Protein AF-A0A961IUT4-F1 (afdb_monomer)

pLDDT: mean 95.58, std 5.42, range [64.56, 98.69]

Radius of gyration: 13.39 Å; Cα contacts (8 Å, |Δi|>4): 92; chains: 1; bounding box: 30×23×32 Å

Foldseek 3Di:
DDDQPQVPFDKDAFDPDDPPQRVLQPQKMKGFRCVSVVHDPDTDIDIGGDVNGDPHPDDDDPDD

Sequence (64 aa):
MPVIDISKAPLKTGSIYPAPYAAEMAGRSSLRLGQAGGLTQFGANLVILAPGAKSSLRHWHLNE

Secondary structure (DSSP, 8-state):
-PPP-GGGSPEEES-SSPTTGGGGGTTEEEE-HHHHTT--SS---EEEE-TT--SSSS---S--

Solvent-accessible surface area (backbone atoms only — not comparable to full-atom values): 4154 Å² total; per-residue (Å²): 133,82,86,71,64,70,92,74,22,56,77,45,68,66,57,88,53,58,85,73,59,26,62,63,26,50,59,25,37,33,31,33,45,17,65,63,62,70,48,81,92,58,88,41,68,54,75,48,67,41,94,92,33,42,98,66,79,95,78,85,82,92,78,133

Mean predicted aligned error: 2.88 Å

Nearest PDB structures (foldseek):
  3i7d-assembly1_A  TM=9.710E-01  e=1.019E-04  Ruegeria pomeroyi DSS-3

Structure (mmCIF, N/CA/C/O backbone):
data_AF-A0A961IUT4-F1
#
_entry.id   AF-A0A961IUT4-F1
#
loop_
_atom_site.group_PDB
_atom_site.id
_atom_site.type_symbol
_atom_site.label_atom_id
_atom_site.label_alt_id
_atom_site.label_comp_id
_atom_site.label_asym_id
_atom_site.label_entity_id
_atom_site.label_seq_id
_atom_site.pdbx_PDB_ins_code
_atom_site.Cartn_x
_atom_site.Cartn_y
_atom_site.Cartn_z
_atom_site.occupancy
_atom_site.B_iso_or_equiv
_atom_site.auth_seq_id
_atom_site.auth_comp_id
_atom_site.auth_asym_id
_atom_site.auth_atom_id
_atom_site.pdbx_PDB_model_num
ATOM 1 N N . MET A 1 1 ? -15.628 -3.439 19.447 1.00 64.56 1 MET A N 1
ATOM 2 C CA . MET A 1 1 ? -15.299 -3.237 18.020 1.00 64.56 1 MET A CA 1
ATOM 3 C C . MET A 1 1 ? -16.237 -4.120 17.210 1.00 64.56 1 MET A C 1
ATOM 5 O O . MET A 1 1 ? -16.225 -5.319 17.471 1.00 64.56 1 MET A O 1
ATOM 9 N N . PRO A 1 2 ? -17.099 -3.584 16.33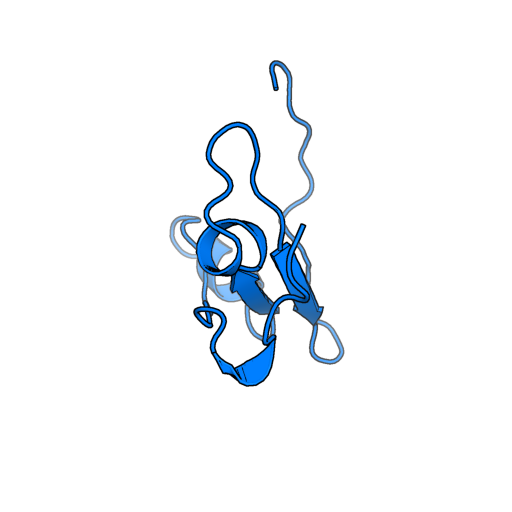1 1.00 86.12 2 PRO A N 1
ATOM 10 C CA . PRO A 1 2 ? -17.900 -4.425 15.444 1.00 86.12 2 PRO A CA 1
ATOM 11 C C . PRO A 1 2 ? -16.988 -5.208 14.489 1.00 86.12 2 PRO A C 1
ATOM 13 O O . PRO A 1 2 ? -15.869 -4.782 14.199 1.00 86.12 2 PRO A O 1
ATOM 16 N N . VAL A 1 3 ? -17.461 -6.357 14.011 1.00 92.62 3 VAL A N 1
ATOM 17 C CA . VAL A 1 3 ? -16.753 -7.133 12.985 1.00 92.62 3 VAL A CA 1
ATOM 18 C C . VAL A 1 3 ? -16.745 -6.330 11.680 1.00 92.62 3 VAL A C 1
ATOM 20 O O . VAL A 1 3 ? -17.791 -5.854 11.243 1.00 92.62 3 VAL A O 1
ATOM 23 N N . ILE A 1 4 ? -15.568 -6.161 11.069 1.00 94.56 4 ILE A N 1
ATOM 24 C CA . ILE A 1 4 ? -15.417 -5.435 9.800 1.00 94.56 4 ILE A CA 1
ATOM 25 C C . ILE A 1 4 ? -15.916 -6.319 8.652 1.00 94.56 4 ILE A C 1
ATOM 27 O O . ILE A 1 4 ? -15.422 -7.428 8.457 1.00 94.56 4 ILE A O 1
ATOM 31 N N . ASP A 1 5 ? -16.852 -5.799 7.857 1.00 93.44 5 ASP A N 1
ATOM 32 C CA . ASP A 1 5 ? -17.270 -6.414 6.595 1.00 93.44 5 ASP A CA 1
ATOM 33 C C . ASP A 1 5 ? -16.207 -6.157 5.514 1.00 93.44 5 ASP A C 1
ATOM 35 O O . ASP A 1 5 ? -16.174 -5.107 4.866 1.00 93.44 5 ASP A O 1
ATOM 39 N N . ILE A 1 6 ? -15.307 -7.127 5.340 1.00 95.12 6 ILE A N 1
ATOM 40 C CA . ILE A 1 6 ? -14.171 -7.050 4.408 1.00 95.12 6 ILE A CA 1
ATOM 41 C C . ILE A 1 6 ? -14.645 -6.831 2.965 1.00 95.12 6 ILE A C 1
ATOM 43 O O . ILE A 1 6 ? -13.962 -6.151 2.200 1.00 95.12 6 ILE A O 1
ATOM 47 N N . SER A 1 7 ? -15.824 -7.346 2.597 1.00 93.75 7 SER A N 1
ATOM 48 C CA . SER A 1 7 ? -16.355 -7.239 1.231 1.00 93.75 7 SER A CA 1
ATOM 49 C C . SER A 1 7 ? -16.698 -5.802 0.827 1.00 93.75 7 SER A C 1
ATOM 51 O O . SER A 1 7 ? -16.708 -5.478 -0.359 1.00 93.75 7 SER A O 1
ATOM 53 N N . LYS A 1 8 ? -16.930 -4.924 1.811 1.00 92.88 8 LYS A N 1
ATOM 54 C CA . LYS A 1 8 ? -17.243 -3.502 1.609 1.00 92.88 8 LYS A CA 1
ATOM 55 C C . LYS A 1 8 ? -16.035 -2.588 1.784 1.00 92.88 8 LYS A C 1
ATOM 57 O O . LYS A 1 8 ? -16.156 -1.375 1.610 1.00 92.88 8 LYS A O 1
ATOM 62 N N . ALA A 1 9 ? -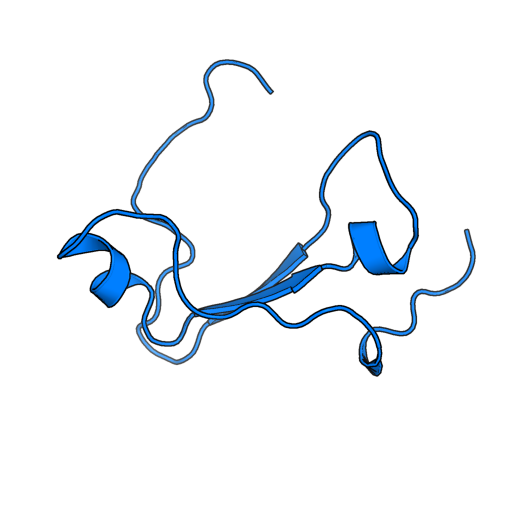14.875 -3.133 2.149 1.00 97.12 9 ALA A N 1
ATOM 63 C CA . ALA A 1 9 ? -13.683 -2.327 2.343 1.00 97.12 9 ALA A CA 1
ATOM 64 C C . ALA A 1 9 ? -13.197 -1.742 1.001 1.00 97.12 9 ALA A C 1
ATOM 66 O O . ALA A 1 9 ? -13.162 -2.457 -0.002 1.00 97.12 9 ALA A O 1
ATOM 67 N N . PRO A 1 10 ? -12.768 -0.467 0.956 1.00 97.50 10 PRO A N 1
ATOM 68 C CA . PRO A 1 10 ? -12.290 0.137 -0.281 1.00 97.50 10 PRO A CA 1
ATOM 69 C C . PRO A 1 10 ? -11.095 -0.621 -0.865 1.00 97.50 10 PRO A C 1
ATOM 71 O O . PRO A 1 10 ? -10.059 -0.760 -0.205 1.00 97.50 10 PRO A O 1
ATOM 74 N N . LEU A 1 11 ? -11.228 -1.065 -2.117 1.00 97.88 11 LEU A N 1
ATOM 75 C CA . LEU A 1 11 ? -10.147 -1.666 -2.889 1.00 97.88 11 LEU A CA 1
ATOM 76 C C . LEU A 1 11 ? -9.270 -0.579 -3.516 1.00 97.88 11 LEU A C 1
ATOM 78 O O . LEU A 1 11 ? -9.752 0.339 -4.180 1.00 97.88 11 LEU A O 1
ATOM 82 N N . LY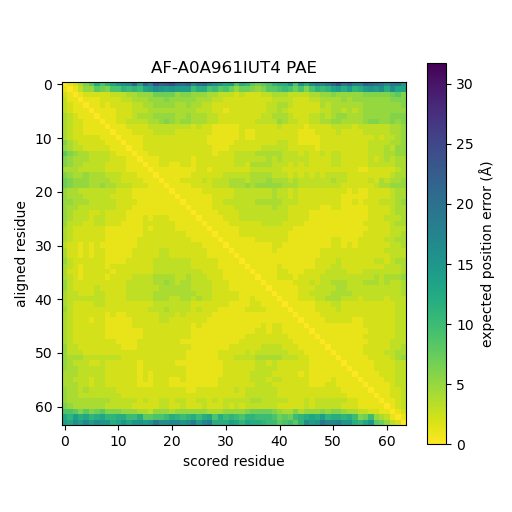S A 1 12 ? -7.957 -0.702 -3.337 1.00 97.88 12 LYS A N 1
ATOM 83 C CA . LYS A 1 12 ? -6.944 0.135 -3.985 1.00 97.88 12 LYS A CA 1
ATOM 84 C C . LYS A 1 12 ? -5.964 -0.725 -4.769 1.00 97.88 12 LYS A C 1
ATOM 86 O O . LYS A 1 12 ? -5.380 -1.657 -4.219 1.00 97.88 12 LYS A O 1
ATOM 91 N N . THR A 1 13 ? -5.747 -0.346 -6.022 1.00 97.50 13 THR A N 1
ATOM 92 C CA . THR A 1 13 ? -4.728 -0.887 -6.929 1.00 97.50 13 THR A CA 1
ATOM 93 C C . THR A 1 13 ? -3.769 0.230 -7.356 1.00 97.50 13 THR A C 1
ATOM 95 O O . THR A 1 13 ? -4.030 1.411 -7.109 1.00 97.50 13 THR A O 1
ATOM 98 N N . GLY A 1 14 ? -2.642 -0.140 -7.967 1.00 95.38 14 GLY A N 1
ATOM 99 C CA . GLY A 1 14 ? -1.621 0.809 -8.414 1.00 95.38 14 GLY A CA 1
ATOM 100 C C . GLY A 1 14 ? -0.740 1.349 -7.284 1.00 95.38 14 GLY A C 1
ATOM 101 O O . GLY A 1 14 ? -0.673 0.792 -6.184 1.00 95.38 14 GLY A O 1
ATOM 102 N N . SER A 1 15 ? -0.023 2.434 -7.574 1.00 97.00 15 SER A N 1
ATOM 103 C CA . SER A 1 15 ? 0.926 3.055 -6.651 1.00 97.00 15 SER A CA 1
ATOM 104 C C . SER A 1 15 ? 1.007 4.563 -6.841 1.00 97.00 15 SER A C 1
ATOM 106 O O . SER A 1 15 ? 0.720 5.074 -7.918 1.00 97.00 15 SER A O 1
ATOM 108 N N . ILE A 1 16 ? 1.439 5.247 -5.784 1.00 97.06 16 ILE A N 1
ATOM 109 C CA . ILE A 1 16 ? 1.781 6.674 -5.795 1.00 97.06 16 ILE A CA 1
ATOM 110 C C . ILE A 1 16 ? 3.249 6.931 -6.158 1.00 97.06 16 ILE A C 1
ATOM 112 O O . ILE A 1 16 ? 3.650 8.085 -6.267 1.00 97.06 16 ILE A O 1
ATOM 116 N N . TYR A 1 17 ? 4.068 5.882 -6.302 1.00 97.75 17 TYR A N 1
ATOM 117 C CA . TYR A 1 17 ? 5.432 6.059 -6.796 1.00 97.75 17 TYR A CA 1
ATOM 118 C C . TYR A 1 17 ? 5.405 6.729 -8.180 1.00 97.75 17 TYR A C 1
ATOM 120 O O . TYR A 1 17 ? 4.507 6.435 -8.970 1.00 97.75 17 TYR A O 1
ATOM 128 N N . PRO A 1 18 ? 6.370 7.602 -8.508 1.00 97.69 18 PRO A N 1
ATOM 129 C CA . PRO A 1 18 ? 6.453 8.186 -9.840 1.00 97.69 18 PRO A CA 1
ATOM 130 C C . PRO A 1 18 ? 6.822 7.123 -10.884 1.00 97.69 18 PRO A C 1
ATOM 132 O O . PRO A 1 18 ? 7.338 6.051 -10.556 1.00 97.69 18 PRO A O 1
ATOM 135 N N . ALA A 1 19 ? 6.585 7.419 -12.161 1.00 95.69 19 ALA A N 1
ATOM 136 C CA . ALA A 1 19 ? 7.105 6.588 -13.242 1.00 95.69 19 ALA A 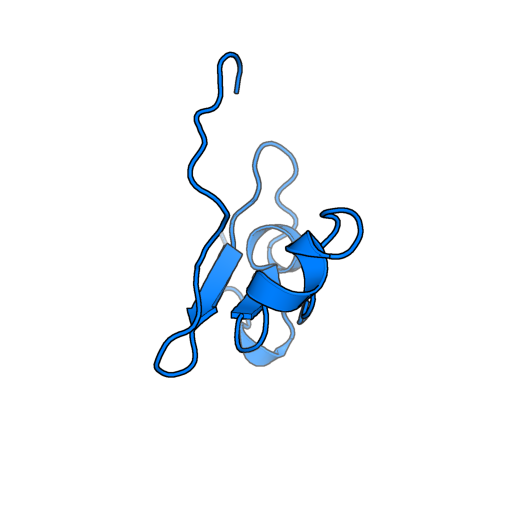CA 1
ATOM 137 C C . ALA A 1 19 ? 8.654 6.586 -13.231 1.00 95.69 19 ALA A C 1
ATOM 139 O O . ALA A 1 19 ? 9.252 7.622 -12.934 1.00 95.69 19 ALA A O 1
ATOM 140 N N . PRO A 1 20 ? 9.311 5.451 -13.551 1.00 95.81 20 PRO A N 1
ATOM 141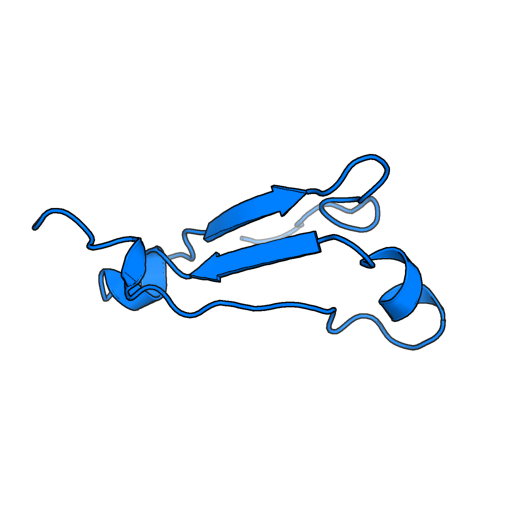 C CA . PRO A 1 20 ? 8.718 4.166 -13.953 1.00 95.81 20 PRO A CA 1
ATOM 142 C C . PRO A 1 20 ? 8.305 3.259 -12.776 1.00 95.81 20 PRO A C 1
ATOM 144 O O . PRO A 1 20 ? 7.632 2.252 -12.9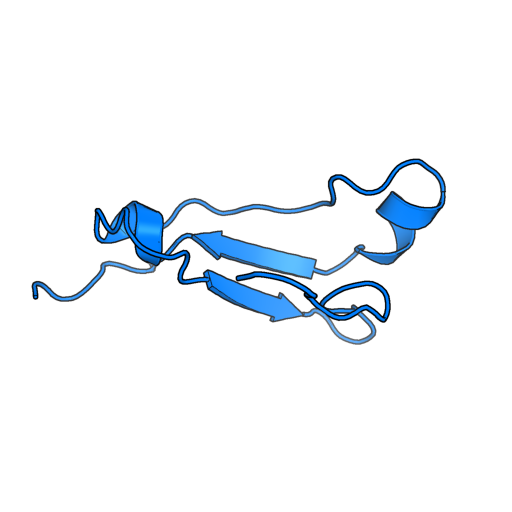80 1.00 95.81 20 PRO A O 1
ATOM 147 N N . TYR A 1 21 ? 8.662 3.616 -11.544 1.00 97.81 21 TYR A N 1
ATOM 148 C CA . TYR A 1 21 ? 8.525 2.779 -10.347 1.00 97.81 21 TYR A CA 1
ATOM 149 C C . TYR A 1 21 ? 7.084 2.382 -9.996 1.00 97.81 21 TYR A C 1
ATOM 151 O O . TYR A 1 21 ? 6.864 1.347 -9.367 1.00 97.81 21 TYR A O 1
ATOM 159 N N . ALA A 1 22 ? 6.084 3.161 -10.421 1.00 97.25 22 ALA A N 1
ATOM 160 C CA . ALA A 1 22 ? 4.675 2.776 -10.298 1.00 97.25 22 ALA A CA 1
ATOM 161 C C . ALA A 1 22 ? 4.383 1.396 -10.910 1.00 97.25 22 ALA A C 1
ATOM 163 O O . ALA A 1 22 ? 3.612 0.621 -10.338 1.00 97.25 22 ALA A O 1
ATOM 164 N N . ALA A 1 23 ? 5.016 1.085 -12.048 1.00 97.31 23 ALA A N 1
ATOM 165 C CA . ALA A 1 23 ? 4.805 -0.158 -12.781 1.00 97.31 23 ALA A CA 1
ATOM 166 C C . ALA A 1 23 ? 5.294 -1.389 -12.002 1.00 97.31 23 ALA A C 1
ATOM 168 O O . ALA A 1 23 ? 4.740 -2.473 -12.163 1.00 97.31 23 ALA A O 1
ATOM 169 N N . GLU A 1 24 ? 6.265 -1.233 -11.097 1.00 97.62 24 GLU A N 1
ATOM 170 C CA . GLU A 1 24 ? 6.755 -2.337 -10.262 1.00 97.62 24 GLU A CA 1
ATOM 171 C C . GLU A 1 24 ? 5.724 -2.837 -9.244 1.00 97.62 24 GLU A C 1
ATOM 173 O O . GLU A 1 24 ? 5.873 -3.932 -8.703 1.00 97.62 24 GLU A O 1
ATOM 178 N N . MET A 1 25 ? 4.682 -2.049 -8.967 1.00 98.06 25 MET A N 1
ATOM 179 C CA . MET A 1 25 ? 3.580 -2.437 -8.082 1.00 98.06 25 MET A CA 1
ATOM 180 C C . MET A 1 25 ? 2.445 -3.147 -8.840 1.00 98.06 25 MET A C 1
ATOM 182 O O . MET A 1 25 ? 1.365 -3.351 -8.280 1.00 98.06 25 MET A O 1
ATOM 186 N N . ALA A 1 26 ? 2.656 -3.520 -10.107 1.00 97.88 26 ALA A N 1
ATOM 187 C CA . ALA A 1 26 ? 1.727 -4.366 -10.845 1.00 97.88 26 ALA A CA 1
ATOM 188 C C . ALA A 1 26 ? 1.433 -5.661 -10.063 1.00 97.88 26 ALA A C 1
ATOM 190 O O . ALA A 1 26 ? 2.320 -6.271 -9.469 1.00 97.88 26 ALA A O 1
ATOM 191 N N . GLY A 1 27 ? 0.158 -6.060 -10.024 1.00 98.12 27 GLY A N 1
ATOM 192 C CA . GLY A 1 27 ? -0.288 -7.240 -9.275 1.00 98.12 27 GLY A CA 1
ATOM 193 C C . GLY A 1 27 ? -0.455 -7.037 -7.762 1.00 98.12 27 GLY A C 1
ATOM 194 O O . GLY A 1 27 ? -0.902 -7.961 -7.082 1.00 98.12 27 GLY A O 1
ATOM 195 N N . ARG A 1 28 ? -0.159 -5.847 -7.219 1.00 98.62 28 ARG A N 1
ATOM 196 C CA . ARG A 1 28 ? -0.490 -5.484 -5.833 1.00 98.62 28 ARG A CA 1
ATOM 197 C C . ARG A 1 28 ? -1.881 -4.855 -5.746 1.00 98.62 28 ARG A C 1
ATOM 199 O O . ARG A 1 28 ? -2.208 -3.914 -6.472 1.00 98.62 28 ARG A O 1
ATOM 206 N N . SER A 1 29 ? -2.666 -5.305 -4.773 1.00 98.38 29 SER A N 1
ATOM 207 C CA . SER A 1 29 ? -3.915 -4.660 -4.361 1.00 98.38 29 SER A CA 1
ATOM 208 C C . SER A 1 29 ? -4.016 -4.568 -2.836 1.00 98.38 29 SER A C 1
ATOM 210 O O . SER A 1 29 ? -3.261 -5.213 -2.107 1.00 98.38 29 SER A O 1
ATOM 212 N N . SER A 1 30 ? -4.904 -3.714 -2.328 1.00 98.19 30 SER A N 1
ATOM 213 C CA . SER A 1 30 ? -5.126 -3.571 -0.888 1.00 98.19 30 SER A CA 1
ATOM 214 C C . SER A 1 30 ? -6.568 -3.212 -0.548 1.00 98.19 30 SER A C 1
ATOM 216 O O . SER A 1 30 ? -7.153 -2.354 -1.207 1.00 98.19 30 SER A O 1
ATOM 218 N N . LEU A 1 31 ? -7.108 -3.827 0.504 1.00 98.44 31 LEU A N 1
ATOM 219 C CA . LEU A 1 31 ? -8.371 -3.431 1.130 1.00 98.44 31 LEU A CA 1
ATOM 220 C C . LEU A 1 31 ? -8.088 -2.549 2.350 1.00 98.44 31 LEU A C 1
ATOM 222 O O . LEU A 1 31 ? -7.314 -2.929 3.235 1.00 98.44 31 LEU A O 1
ATOM 226 N N . ARG A 1 32 ? -8.713 -1.370 2.409 1.00 97.69 32 ARG A N 1
ATOM 227 C CA . ARG A 1 32 ? -8.516 -0.371 3.477 1.00 97.69 32 ARG A CA 1
ATOM 228 C C . ARG A 1 32 ? -9.378 -0.682 4.704 1.00 97.69 32 ARG A C 1
ATOM 230 O O . ARG A 1 32 ? -10.360 0.004 4.974 1.00 97.69 32 ARG A O 1
ATOM 237 N N . LEU A 1 33 ? -9.013 -1.726 5.449 1.00 97.38 33 LEU A N 1
ATOM 238 C CA . LEU A 1 33 ? -9.780 -2.205 6.608 1.00 97.38 33 LEU A CA 1
ATOM 239 C C . LEU A 1 33 ? -9.927 -1.150 7.709 1.00 97.38 33 LEU A C 1
ATOM 241 O O . LEU A 1 33 ? -11.008 -1.010 8.267 1.00 97.38 33 LEU A O 1
ATOM 245 N N . GLY A 1 34 ? -8.876 -0.373 7.987 1.00 95.69 34 GLY A N 1
ATOM 246 C CA . GLY A 1 34 ? -8.948 0.709 8.973 1.00 95.69 34 GLY A CA 1
ATOM 247 C C . GLY A 1 34 ? -9.994 1.755 8.592 1.00 95.69 34 GLY A C 1
ATOM 248 O O . GLY A 1 34 ? -10.803 2.140 9.425 1.00 95.69 34 GLY A O 1
ATOM 249 N N . GLN A 1 35 ? -10.057 2.119 7.307 1.00 95.44 35 GLN A N 1
ATOM 250 C CA . GLN A 1 35 ? -11.082 3.025 6.789 1.00 95.44 35 GLN A CA 1
ATOM 251 C C . GLN A 1 35 ? -12.486 2.412 6.900 1.00 95.44 35 GLN A C 1
ATOM 253 O O . GLN A 1 35 ? -13.408 3.086 7.345 1.00 95.44 35 GLN A O 1
ATOM 258 N N . ALA A 1 36 ? -12.646 1.134 6.545 1.00 95.25 36 ALA A N 1
ATOM 259 C CA . ALA A 1 36 ? -13.921 0.424 6.680 1.00 95.25 36 ALA A CA 1
ATOM 260 C C . ALA A 1 36 ? -14.389 0.311 8.145 1.00 95.25 36 ALA A C 1
ATOM 262 O O . ALA A 1 36 ? -15.586 0.316 8.412 1.00 95.25 36 ALA A O 1
ATOM 263 N N . GLY A 1 37 ? -13.448 0.232 9.089 1.00 93.88 37 GLY A N 1
ATOM 264 C CA . GLY A 1 37 ? -13.701 0.200 10.530 1.00 93.88 37 GLY A CA 1
ATOM 265 C C . GLY A 1 37 ? -13.758 1.572 11.213 1.00 93.88 37 GLY A C 1
ATOM 266 O O . GLY A 1 37 ? -13.917 1.613 12.429 1.00 93.88 37 GLY A O 1
ATOM 267 N N . GLY A 1 38 ? -13.609 2.681 10.476 1.00 93.38 38 GLY A N 1
ATOM 268 C CA . GLY A 1 38 ? -13.631 4.041 11.033 1.00 93.38 38 GLY A CA 1
ATOM 269 C C . GLY A 1 38 ? -12.409 4.424 11.883 1.00 93.38 38 GLY A C 1
ATOM 270 O O . GLY A 1 38 ? -12.493 5.349 12.687 1.00 93.38 38 GLY A O 1
ATOM 271 N N . LEU A 1 39 ? -11.280 3.725 11.736 1.00 93.88 39 LEU A N 1
ATOM 272 C CA . LEU A 1 39 ? -10.042 4.022 12.460 1.00 93.88 39 LEU A CA 1
ATOM 273 C C . LEU A 1 39 ? -9.359 5.272 11.894 1.00 93.88 39 LEU A C 1
ATOM 275 O O . LEU A 1 39 ? -9.248 5.431 10.678 1.00 93.88 39 LEU A O 1
ATOM 279 N N . THR A 1 40 ? -8.856 6.129 12.784 1.00 95.56 40 THR A N 1
ATOM 280 C CA . THR A 1 40 ? -8.200 7.397 12.412 1.00 95.56 40 THR A CA 1
ATOM 281 C C . THR A 1 40 ? -6.783 7.556 12.959 1.00 95.56 40 THR A C 1
ATOM 283 O O . THR A 1 40 ? -6.029 8.369 12.439 1.00 95.56 40 THR A O 1
ATOM 286 N N . GLN A 1 41 ? -6.399 6.782 13.978 1.00 95.88 41 GLN A N 1
ATOM 287 C CA . GLN A 1 41 ? -5.075 6.881 14.609 1.00 95.88 41 GLN A CA 1
ATOM 288 C C . GLN A 1 41 ? -3.983 6.153 13.815 1.00 95.88 41 GLN A C 1
ATOM 290 O O . GLN A 1 41 ? -2.823 6.536 13.869 1.00 95.88 41 GLN A O 1
ATOM 295 N N . PHE A 1 42 ? -4.352 5.104 13.077 1.00 95.25 42 PHE A N 1
ATOM 296 C CA . PHE A 1 42 ? -3.436 4.326 12.251 1.00 95.25 42 PHE A CA 1
ATOM 297 C C . PHE A 1 42 ? -4.175 3.683 11.076 1.00 95.25 42 PHE A C 1
ATOM 299 O O . PHE A 1 42 ? -5.395 3.492 11.095 1.00 95.25 42 PHE A O 1
ATOM 306 N N . GLY A 1 43 ? -3.421 3.318 10.041 1.00 94.62 43 GLY A N 1
ATOM 307 C CA . GLY A 1 43 ? -3.941 2.572 8.901 1.00 94.62 43 GLY A CA 1
ATOM 308 C C . GLY A 1 43 ? -3.841 1.062 9.115 1.00 94.62 43 GLY A C 1
ATOM 309 O O . GLY A 1 43 ? -2.776 0.552 9.438 1.00 94.62 43 GLY A O 1
ATOM 310 N N . ALA A 1 44 ? -4.921 0.330 8.841 1.00 96.81 44 ALA A N 1
ATOM 311 C CA . ALA A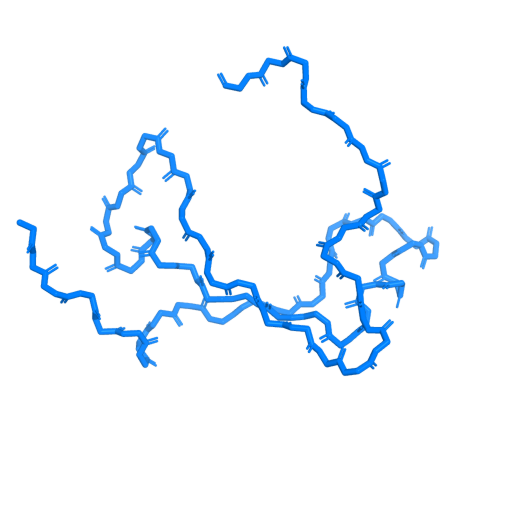 1 44 ? -4.907 -1.129 8.738 1.00 96.81 44 ALA A CA 1
ATOM 312 C C . ALA A 1 44 ? -5.300 -1.543 7.314 1.00 96.81 44 ALA A C 1
ATOM 314 O O . ALA A 1 44 ? -6.345 -1.124 6.810 1.00 96.81 44 ALA A O 1
ATOM 315 N N . ASN A 1 45 ? -4.464 -2.346 6.653 1.00 98.06 45 ASN A N 1
ATOM 316 C CA . ASN A 1 45 ? -4.676 -2.765 5.268 1.00 98.06 45 ASN A CA 1
ATOM 317 C C . ASN A 1 45 ? -4.495 -4.278 5.133 1.00 98.06 45 ASN A C 1
ATOM 319 O O . ASN A 1 45 ? -3.506 -4.816 5.622 1.00 98.06 45 ASN A O 1
ATOM 323 N N . LEU A 1 46 ? -5.386 -4.937 4.391 1.00 98.31 46 LEU A N 1
ATOM 324 C CA . LEU A 1 46 ? -5.118 -6.273 3.859 1.00 98.31 46 LEU A CA 1
ATOM 325 C C . LEU A 1 46 ? -4.474 -6.107 2.484 1.00 98.31 46 LEU A C 1
ATOM 327 O O . LEU A 1 46 ? -5.146 -5.685 1.544 1.00 98.31 46 LEU A O 1
ATOM 331 N N . VAL A 1 47 ? -3.174 -6.379 2.376 1.00 98.44 47 VAL A N 1
ATOM 332 C CA . VAL A 1 47 ? -2.430 -6.310 1.109 1.00 98.44 47 VAL A CA 1
ATOM 333 C C . VAL A 1 47 ? -2.416 -7.691 0.463 1.00 98.44 47 VAL A C 1
ATOM 335 O O . VAL A 1 47 ? -2.039 -8.668 1.101 1.00 98.44 47 VAL A O 1
ATOM 338 N N . ILE A 1 48 ? -2.812 -7.757 -0.806 1.00 98.44 48 ILE A N 1
ATOM 339 C CA . ILE A 1 48 ? -2.894 -8.991 -1.590 1.00 98.44 48 ILE A CA 1
ATOM 340 C C . ILE A 1 48 ? -1.918 -8.866 -2.759 1.00 98.44 48 ILE A C 1
ATOM 342 O O . ILE A 1 48 ? -1.950 -7.878 -3.503 1.00 98.44 48 ILE A O 1
ATOM 346 N N . LEU A 1 49 ? -1.049 -9.865 -2.906 1.00 98.69 49 LEU A N 1
ATOM 347 C CA . LEU A 1 49 ? -0.021 -9.923 -3.939 1.00 98.69 49 LEU A CA 1
ATOM 348 C C . LEU A 1 49 ? -0.320 -11.073 -4.895 1.00 98.69 49 LEU A C 1
ATOM 350 O O . LEU A 1 49 ? -0.400 -12.227 -4.478 1.00 98.69 49 LEU A O 1
ATOM 354 N N . ALA A 1 50 ? -0.459 -10.754 -6.180 1.00 98.62 50 ALA A N 1
ATOM 355 C CA . ALA A 1 50 ? -0.387 -11.761 -7.228 1.00 98.62 50 ALA A CA 1
ATOM 356 C C . ALA A 1 50 ? 1.017 -12.407 -7.258 1.00 98.62 50 ALA A C 1
ATOM 358 O O . ALA A 1 50 ? 1.980 -11.801 -6.770 1.00 98.62 50 ALA A O 1
ATOM 359 N N . PRO A 1 51 ? 1.176 -13.606 -7.849 1.00 98.56 51 PRO A N 1
ATOM 360 C CA . PRO A 1 51 ? 2.491 -14.213 -8.032 1.00 98.56 51 PRO A CA 1
ATOM 361 C C . PRO A 1 51 ? 3.490 -13.237 -8.678 1.00 98.56 51 PRO A C 1
ATOM 363 O O . PRO A 1 51 ? 3.205 -12.647 -9.717 1.00 98.56 51 PRO A O 1
ATOM 366 N N . GLY A 1 52 ? 4.648 -13.046 -8.039 1.00 98.00 52 GLY A N 1
ATOM 367 C CA . GLY A 1 52 ? 5.703 -12.130 -8.496 1.00 98.00 52 GLY A CA 1
ATOM 368 C C . GLY A 1 52 ? 5.518 -10.648 -8.133 1.00 98.00 52 GLY A C 1
ATOM 369 O O . GLY A 1 52 ? 6.435 -9.860 -8.361 1.00 98.00 52 GLY A O 1
ATOM 370 N N . ALA A 1 53 ? 4.384 -10.250 -7.546 1.00 98.50 53 ALA A N 1
ATOM 371 C CA . ALA A 1 53 ? 4.156 -8.870 -7.117 1.00 98.50 53 ALA A CA 1
ATOM 372 C C . ALA A 1 53 ? 4.939 -8.512 -5.839 1.00 98.50 53 ALA A C 1
ATOM 374 O O . ALA A 1 53 ? 5.365 -9.375 -5.069 1.00 98.50 53 ALA A O 1
ATOM 375 N N . LYS A 1 54 ? 5.097 -7.207 -5.590 1.00 98.06 54 LYS A N 1
ATOM 376 C CA . LYS A 1 54 ? 5.810 -6.652 -4.429 1.00 98.06 54 LYS A CA 1
ATOM 377 C C . LYS A 1 54 ? 4.853 -5.877 -3.527 1.00 98.06 54 LYS A C 1
ATOM 379 O O . LYS A 1 54 ? 3.925 -5.232 -4.010 1.00 98.06 54 LYS A O 1
ATOM 384 N N . SER A 1 55 ? 5.093 -5.892 -2.217 1.00 97.62 55 SER A N 1
ATOM 385 C CA . SER A 1 55 ? 4.332 -5.079 -1.254 1.00 97.62 55 SER A CA 1
ATOM 386 C C . SER A 1 55 ? 4.689 -3.589 -1.323 1.00 97.62 55 SER A C 1
ATOM 388 O O . SER A 1 55 ? 3.816 -2.739 -1.138 1.00 97.62 55 SER A O 1
ATOM 390 N N . SER A 1 56 ? 5.956 -3.282 -1.596 1.00 98.06 56 SER A N 1
ATOM 391 C CA . SER A 1 56 ? 6.528 -1.942 -1.741 1.00 98.06 56 SER A CA 1
ATOM 392 C C . SER A 1 56 ? 7.905 -2.030 -2.412 1.00 98.06 56 SER A C 1
ATOM 394 O 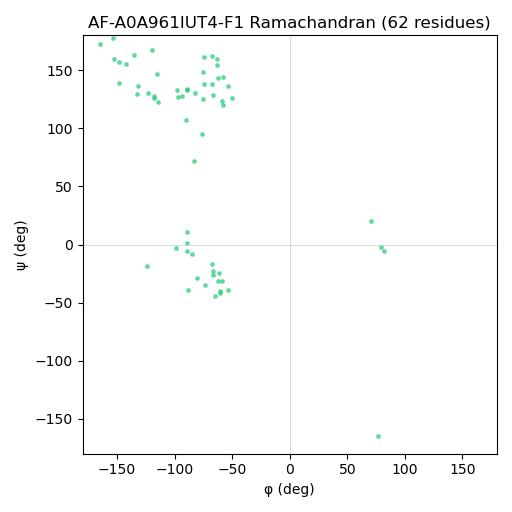O . SER A 1 56 ? 8.446 -3.122 -2.611 1.00 98.06 56 SER A O 1
ATOM 396 N N . LEU A 1 57 ? 8.497 -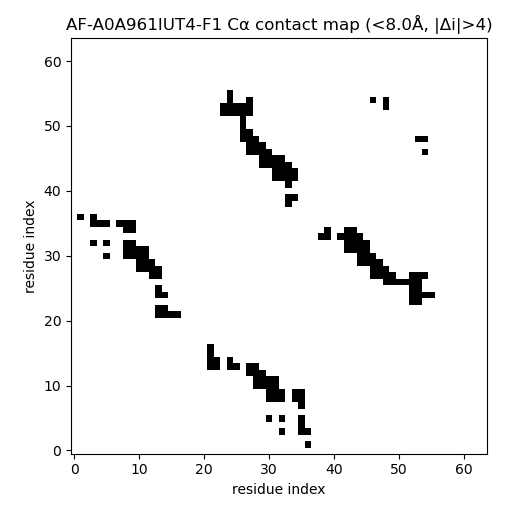0.880 -2.747 1.00 98.00 57 LEU A N 1
ATOM 397 C CA . LEU A 1 57 ? 9.948 -0.809 -2.914 1.00 98.00 57 LEU A CA 1
ATOM 398 C C . LEU A 1 57 ? 10.609 -0.827 -1.531 1.00 98.00 57 LEU A C 1
ATOM 400 O O . LEU A 1 57 ? 10.035 -0.324 -0.565 1.00 98.00 57 LEU A O 1
ATOM 404 N N . ARG A 1 58 ? 11.810 -1.404 -1.422 1.00 98.19 58 ARG A N 1
ATOM 405 C CA . ARG A 1 58 ? 12.524 -1.545 -0.142 1.00 98.19 58 ARG A CA 1
ATOM 406 C C . ARG A 1 58 ? 12.742 -0.174 0.509 1.00 98.19 58 ARG A C 1
ATOM 408 O O . ARG A 1 58 ? 13.401 0.681 -0.075 1.00 98.19 58 ARG A O 1
ATOM 415 N N . HIS A 1 59 ? 12.206 0.012 1.711 1.00 96.75 59 HIS A N 1
ATOM 416 C CA . HIS A 1 59 ? 12.282 1.262 2.467 1.00 96.75 59 HIS A CA 1
ATOM 417 C C . HIS A 1 59 ? 12.181 0.998 3.976 1.00 96.75 59 HIS A C 1
ATOM 419 O O . HIS A 1 59 ? 12.002 -0.143 4.401 1.00 96.75 59 HIS A O 1
ATOM 425 N N . TRP A 1 60 ? 12.294 2.066 4.760 1.00 97.12 60 TRP A N 1
ATOM 426 C CA . TRP A 1 60 ? 12.070 2.099 6.201 1.00 97.12 60 TRP A CA 1
ATOM 427 C C . TRP A 1 60 ? 11.377 3.417 6.561 1.00 97.12 60 TRP A C 1
ATOM 429 O O . TRP A 1 60 ? 11.486 4.395 5.817 1.00 97.12 60 TRP A O 1
ATOM 439 N N . HIS A 1 61 ? 10.652 3.427 7.674 1.00 96.31 61 HIS A N 1
ATOM 440 C CA . HIS A 1 61 ? 10.053 4.630 8.239 1.00 96.31 61 HIS A CA 1
ATOM 441 C C . HIS A 1 61 ? 10.965 5.158 9.351 1.00 96.31 61 HIS A C 1
ATOM 443 O O . HIS A 1 61 ? 11.435 4.384 10.180 1.00 96.31 61 HIS A O 1
ATOM 449 N N . LEU A 1 62 ? 11.248 6.464 9.341 1.00 94.69 62 LEU A N 1
ATOM 450 C CA . LEU A 1 62 ? 12.060 7.110 10.381 1.00 94.69 62 LEU A CA 1
ATOM 451 C C . LEU A 1 62 ? 11.200 7.587 11.561 1.00 94.69 62 LEU A C 1
ATOM 453 O O . LEU A 1 62 ? 11.616 7.447 12.703 1.00 94.69 62 LEU A O 1
ATOM 457 N N . ASN A 1 63 ? 10.011 8.122 11.274 1.00 88.31 63 ASN A N 1
ATOM 458 C CA . ASN A 1 63 ? 9.028 8.563 12.260 1.00 88.31 63 ASN A CA 1
ATOM 459 C C . ASN A 1 63 ? 7.663 8.001 11.841 1.00 88.31 63 ASN A C 1
ATOM 461 O O . ASN A 1 63 ? 7.288 8.150 10.672 1.00 88.31 63 ASN A O 1
ATOM 465 N N . GLU A 1 64 ? 6.958 7.351 12.764 1.00 72.75 64 GLU A N 1
ATOM 466 C CA . GLU A 1 64 ? 5.650 6.710 12.549 1.00 72.75 64 GLU A CA 1
ATOM 467 C C . GLU A 1 64 ? 4.571 7.367 13.410 1.00 72.75 64 GLU A C 1
ATOM 469 O O . GLU A 1 64 ? 4.852 7.637 14.601 1.00 72.75 64 GLU A O 1
#